Protein AF-A0A1H7VQX6-F1 (afdb_monomer)

Sequence (81 aa):
RDCLFSVTEPTPGRLVETDANSSMVITWTVTPAGEGKAKVVIETTWTGAGGIGGFFERTFAPKGLNRIHDEVLGRLATAVA

InterPro domains:
  IPR019587 Polyketide cyclase/dehydrase [PF10604] (7-80)

Mean predicted aligned error: 6.83 Å

Secondary structure (DSSP, 8-state):
----EEEEEEETTEEEEEETTSS-EEEEEEEE-STT-EEEEEEEE-PPPSSTT--STTTHHHHHHHHHHHHHHHHHHHH--

Organism: Streptacidiphilus jiangxiensis (NCBI:txid235985)

Radius of gyration: 14.79 Å; Cα contacts (8 Å, |Δi|>4): 90; chains: 1; bounding box: 28×22×43 Å

Structure (mmCIF, N/CA/C/O backbone):
data_AF-A0A1H7VQX6-F1
#
_entry.id   AF-A0A1H7VQX6-F1
#
loop_
_atom_site.group_PDB
_atom_site.id
_atom_site.type_symbol
_atom_site.label_atom_id
_atom_site.label_alt_id
_atom_site.label_comp_id
_atom_site.label_asym_id
_atom_site.label_entity_id
_atom_site.label_seq_id
_atom_site.pdbx_PDB_ins_code
_atom_site.Cartn_x
_atom_site.Cartn_y
_atom_site.Cartn_z
_atom_site.occupancy
_atom_site.B_iso_or_equiv
_atom_site.auth_seq_id
_atom_site.auth_comp_id
_atom_site.auth_asym_id
_atom_site.auth_atom_id
_atom_site.pdbx_PDB_model_num
ATOM 1 N N . ARG A 1 1 ? 8.647 -15.475 -10.870 1.00 63.81 1 ARG A N 1
ATOM 2 C CA . ARG A 1 1 ? 9.691 -14.510 -10.457 1.00 63.81 1 ARG A CA 1
ATOM 3 C C . ARG A 1 1 ? 9.380 -14.133 -9.023 1.00 63.81 1 ARG A C 1
ATOM 5 O O . ARG A 1 1 ? 8.198 -13.999 -8.727 1.00 63.81 1 ARG A O 1
ATOM 12 N N . ASP A 1 2 ? 10.387 -14.024 -8.169 1.00 81.50 2 ASP A N 1
ATOM 13 C CA . ASP A 1 2 ? 10.173 -13.779 -6.743 1.00 81.50 2 ASP A CA 1
ATOM 14 C C . ASP A 1 2 ? 9.785 -12.320 -6.487 1.00 81.50 2 ASP A C 1
ATOM 16 O O . ASP A 1 2 ? 10.344 -11.407 -7.098 1.00 81.50 2 ASP A O 1
ATOM 20 N N . CYS A 1 3 ? 8.825 -12.112 -5.587 1.00 77.69 3 CYS A N 1
ATOM 21 C CA . CYS A 1 3 ? 8.437 -10.795 -5.094 1.00 77.69 3 CYS A CA 1
ATOM 22 C C . CYS A 1 3 ? 9.363 -10.416 -3.934 1.00 77.69 3 CYS A C 1
ATOM 24 O O . CYS A 1 3 ? 9.118 -10.795 -2.791 1.00 77.69 3 CYS A O 1
ATOM 26 N N . LEU A 1 4 ? 10.449 -9.708 -4.239 1.00 91.38 4 LEU A N 1
ATOM 27 C CA . LEU A 1 4 ? 11.433 -9.273 -3.250 1.00 91.38 4 LEU A CA 1
ATOM 28 C C . LEU A 1 4 ? 11.137 -7.832 -2.840 1.00 91.38 4 LEU A C 1
ATOM 30 O O . LEU A 1 4 ? 11.528 -6.904 -3.539 1.00 91.38 4 LEU A O 1
ATOM 34 N N . PHE A 1 5 ? 10.455 -7.659 -1.710 1.00 92.38 5 PHE A N 1
ATOM 35 C CA . PHE A 1 5 ? 10.111 -6.346 -1.168 1.00 92.38 5 PHE A CA 1
ATOM 36 C C . PHE A 1 5 ? 10.848 -6.079 0.142 1.00 92.38 5 PHE A C 1
ATOM 38 O O . PHE A 1 5 ? 10.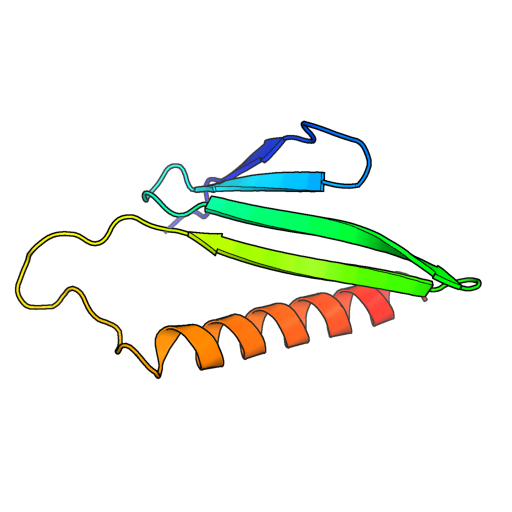937 -6.956 1.003 1.00 92.38 5 PHE A O 1
ATOM 45 N N . SER A 1 6 ? 11.336 -4.852 0.313 1.00 96.38 6 SER A N 1
ATOM 46 C CA . SER A 1 6 ? 11.678 -4.309 1.628 1.00 96.38 6 SER A CA 1
ATOM 47 C C . SER A 1 6 ? 10.540 -3.418 2.119 1.00 96.38 6 SER A C 1
ATOM 49 O O . SER A 1 6 ? 9.972 -2.650 1.343 1.00 96.38 6 SER A O 1
ATOM 51 N N . VAL A 1 7 ? 10.196 -3.527 3.404 1.00 97.38 7 VAL A N 1
ATOM 52 C CA . VAL A 1 7 ? 9.125 -2.739 4.031 1.00 97.38 7 VAL A CA 1
ATOM 53 C C . VAL A 1 7 ? 9.712 -1.911 5.163 1.00 97.38 7 VAL A C 1
ATOM 55 O O . VAL A 1 7 ? 10.449 -2.428 6.001 1.00 97.38 7 VAL A O 1
ATOM 58 N N . THR A 1 8 ? 9.387 -0.622 5.187 1.00 98.31 8 THR A N 1
ATOM 59 C CA . THR A 1 8 ? 9.764 0.298 6.268 1.00 98.31 8 THR A CA 1
ATOM 60 C C . THR A 1 8 ? 8.541 1.038 6.792 1.00 98.31 8 THR A C 1
ATOM 62 O O . THR A 1 8 ? 7.571 1.221 6.060 1.00 98.31 8 THR A O 1
ATOM 65 N N . GLU A 1 9 ? 8.596 1.491 8.044 1.00 98.25 9 GLU A N 1
ATOM 66 C CA . GLU A 1 9 ? 7.595 2.378 8.646 1.00 98.25 9 GLU A CA 1
ATOM 67 C C . GLU A 1 9 ? 8.270 3.702 9.046 1.00 98.25 9 GLU A C 1
ATOM 69 O O . GLU A 1 9 ? 8.682 3.868 10.194 1.00 98.25 9 GLU A O 1
ATOM 74 N N . PRO A 1 10 ? 8.482 4.645 8.108 1.00 97.62 10 PRO A N 1
ATOM 75 C CA . PRO A 1 10 ? 9.156 5.913 8.410 1.00 97.62 10 PRO A CA 1
ATOM 76 C C . PRO A 1 10 ? 8.420 6.768 9.450 1.00 97.62 10 PRO A C 1
ATOM 78 O O . PRO A 1 10 ? 9.045 7.561 10.151 1.00 97.62 10 PRO A O 1
ATOM 81 N N . THR A 1 11 ? 7.097 6.631 9.540 1.00 97.44 11 THR A N 1
ATOM 82 C CA . THR A 1 11 ? 6.257 7.276 10.555 1.00 97.44 11 THR A CA 1
ATOM 83 C C . THR A 1 11 ? 5.112 6.338 10.931 1.00 97.44 11 THR A C 1
ATOM 85 O O . THR A 1 11 ? 4.663 5.609 10.046 1.00 97.44 11 THR A O 1
ATOM 88 N N . PRO A 1 12 ? 4.571 6.402 12.163 1.00 97.56 12 PRO A N 1
ATOM 89 C CA . PRO A 1 12 ? 3.462 5.546 12.580 1.00 97.56 12 PRO A CA 1
ATOM 90 C C . PRO A 1 12 ? 2.300 5.552 11.582 1.00 97.56 12 PRO A C 1
ATOM 92 O O . PRO A 1 12 ? 1.804 6.616 11.205 1.00 97.56 12 PRO A O 1
ATOM 95 N N . GLY A 1 13 ? 1.883 4.366 11.142 1.00 96.75 13 GLY A N 1
ATOM 96 C CA . GLY A 1 13 ? 0.790 4.197 10.184 1.00 96.75 13 GLY A CA 1
ATOM 97 C C . GLY A 1 13 ? 1.153 4.524 8.734 1.00 96.75 13 GLY A C 1
ATOM 98 O O . GLY A 1 13 ? 0.270 4.500 7.882 1.00 96.75 13 GLY A O 1
ATOM 99 N N . ARG A 1 14 ? 2.422 4.808 8.415 1.00 98.12 14 ARG A N 1
ATOM 100 C CA . ARG A 1 14 ? 2.897 4.967 7.035 1.00 98.12 14 ARG A CA 1
ATOM 101 C C . ARG A 1 14 ? 3.898 3.872 6.706 1.00 98.12 14 ARG A C 1
ATOM 103 O O . ARG A 1 14 ? 5.039 3.953 7.143 1.00 98.12 14 ARG A O 1
ATOM 110 N N . LEU A 1 15 ? 3.492 2.897 5.901 1.00 98.31 15 LEU A N 1
ATOM 111 C CA . LEU A 1 15 ? 4.360 1.824 5.417 1.00 98.31 15 LEU A CA 1
ATOM 112 C C . LEU A 1 15 ? 4.848 2.145 4.006 1.00 98.31 15 LEU A C 1
ATOM 114 O O . LEU A 1 15 ? 4.079 2.623 3.175 1.00 98.31 15 LEU A O 1
ATOM 118 N N . VAL A 1 16 ? 6.118 1.874 3.729 1.00 98.19 16 VAL 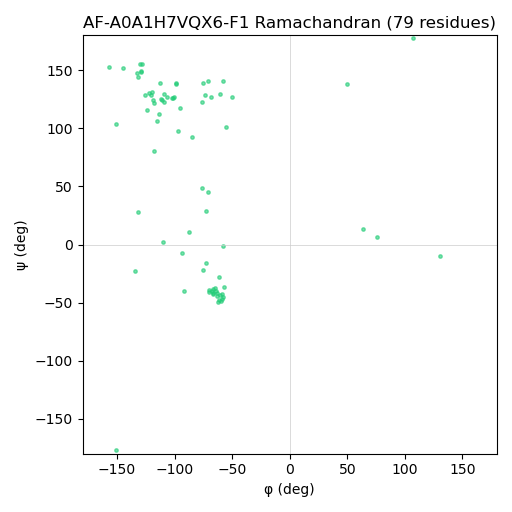A N 1
ATOM 119 C CA . VAL A 1 16 ? 6.723 2.032 2.404 1.00 98.19 16 VAL A CA 1
ATOM 120 C C . VAL A 1 16 ? 7.325 0.702 1.985 1.00 98.19 16 VAL A C 1
ATOM 122 O O . VAL A 1 16 ? 8.269 0.222 2.614 1.00 98.19 16 VAL A O 1
ATOM 125 N N . GLU A 1 17 ? 6.780 0.134 0.917 1.00 97.19 17 GLU A N 1
ATOM 126 C CA . GLU A 1 17 ? 7.242 -1.092 0.278 1.00 97.19 17 GLU A CA 1
ATOM 127 C C . GLU A 1 17 ? 8.048 -0.738 -0.972 1.00 97.19 17 GLU A C 1
ATOM 129 O O . GLU A 1 17 ? 7.568 -0.011 -1.842 1.00 97.19 17 GLU A O 1
ATOM 134 N N . THR A 1 18 ? 9.273 -1.245 -1.071 1.00 95.31 18 THR A N 1
ATOM 135 C CA . THR A 1 18 ? 10.151 -1.044 -2.232 1.00 95.31 18 THR A CA 1
ATOM 136 C C . THR A 1 18 ? 10.449 -2.387 -2.878 1.00 95.31 18 THR A C 1
ATOM 138 O O . THR A 1 18 ? 10.984 -3.282 -2.221 1.00 95.31 18 THR A O 1
ATOM 141 N N . ASP A 1 19 ? 10.109 -2.531 -4.158 1.00 91.31 19 ASP A N 1
ATOM 142 C CA . ASP A 1 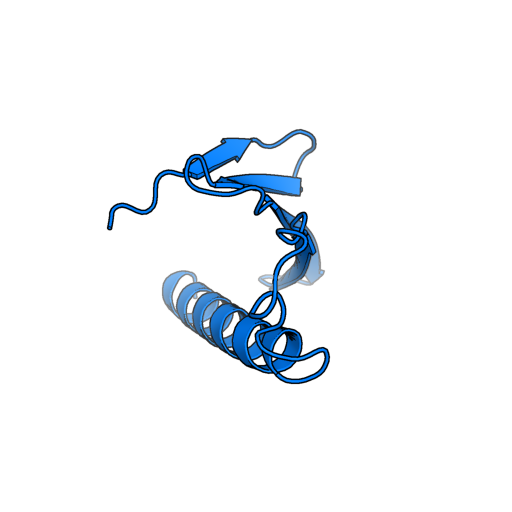19 ? 10.438 -3.726 -4.935 1.00 91.31 19 ASP A CA 1
ATOM 143 C C . ASP A 1 19 ? 11.920 -3.706 -5.327 1.00 91.31 19 ASP A C 1
ATOM 145 O O . ASP A 1 19 ? 12.382 -2.790 -6.000 1.00 91.31 19 ASP A O 1
ATOM 149 N N . ALA A 1 20 ? 12.676 -4.737 -4.956 1.00 90.56 20 ALA A N 1
ATOM 150 C CA . ALA A 1 20 ? 14.085 -4.865 -5.322 1.00 90.56 20 ALA A CA 1
ATOM 151 C C . ALA A 1 20 ? 14.292 -5.212 -6.810 1.00 90.56 20 ALA A C 1
ATOM 153 O O . ALA A 1 20 ? 15.400 -5.090 -7.330 1.00 90.56 20 ALA A O 1
ATOM 154 N N . ASN A 1 21 ? 13.245 -5.666 -7.505 1.00 86.81 21 ASN A N 1
ATOM 155 C CA . ASN A 1 21 ? 13.306 -6.060 -8.912 1.00 86.81 21 ASN A CA 1
ATOM 156 C C . ASN A 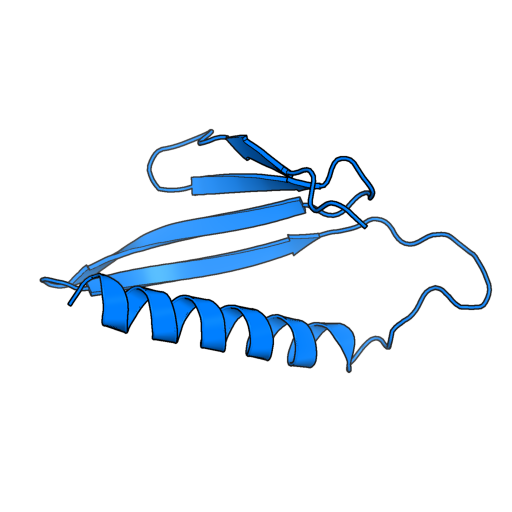1 21 ? 12.925 -4.945 -9.895 1.00 86.81 21 ASN A C 1
ATOM 158 O O . ASN A 1 21 ? 13.032 -5.158 -11.111 1.00 86.81 21 ASN A O 1
ATOM 162 N N . SER A 1 22 ? 12.449 -3.800 -9.403 1.00 83.56 22 SER A N 1
ATOM 163 C CA . SER A 1 22 ? 11.988 -2.676 -10.217 1.00 83.56 22 SER A CA 1
ATOM 164 C C . SER A 1 22 ? 12.182 -1.341 -9.489 1.00 83.56 22 SER A C 1
ATOM 166 O O . SER A 1 22 ? 12.742 -1.278 -8.405 1.00 83.56 22 SER A O 1
ATOM 168 N N . SER A 1 23 ? 11.739 -0.239 -10.095 1.00 85.31 23 SER A N 1
ATOM 169 C CA . SER A 1 23 ? 11.670 1.066 -9.422 1.00 85.31 23 SER A CA 1
ATOM 170 C C . SER A 1 23 ? 10.350 1.281 -8.668 1.00 85.31 23 SER A C 1
ATOM 172 O O . SER A 1 23 ? 10.013 2.423 -8.363 1.00 85.31 23 SER A O 1
ATOM 174 N N . MET A 1 24 ? 9.526 0.240 -8.512 1.00 88.62 24 MET A N 1
ATOM 175 C CA . MET A 1 24 ? 8.197 0.363 -7.923 1.00 88.62 24 MET A CA 1
ATOM 176 C C . MET A 1 24 ? 8.291 0.581 -6.412 1.00 88.62 24 MET A C 1
ATOM 178 O O . MET A 1 24 ? 8.934 -0.186 -5.697 1.00 88.62 24 MET A O 1
ATOM 182 N N . VAL A 1 25 ? 7.600 1.614 -5.938 1.00 92.75 25 VAL A N 1
ATOM 183 C CA . VAL A 1 25 ? 7.417 1.920 -4.519 1.00 92.75 25 VAL A CA 1
ATOM 184 C C . VAL A 1 25 ? 5.925 2.045 -4.238 1.00 92.75 25 VAL A C 1
ATOM 186 O O . VAL A 1 25 ? 5.234 2.805 -4.924 1.00 92.75 25 VAL A O 1
ATOM 189 N N . ILE A 1 26 ? 5.434 1.327 -3.228 1.00 94.50 26 ILE A N 1
ATOM 190 C CA . ILE A 1 26 ? 4.058 1.421 -2.727 1.00 94.50 26 ILE A CA 1
ATOM 191 C C . ILE A 1 26 ? 4.099 2.044 -1.334 1.00 94.50 26 ILE A C 1
ATOM 193 O O . ILE A 1 26 ? 4.779 1.551 -0.441 1.00 94.50 26 ILE A O 1
ATOM 197 N N . THR A 1 27 ? 3.375 3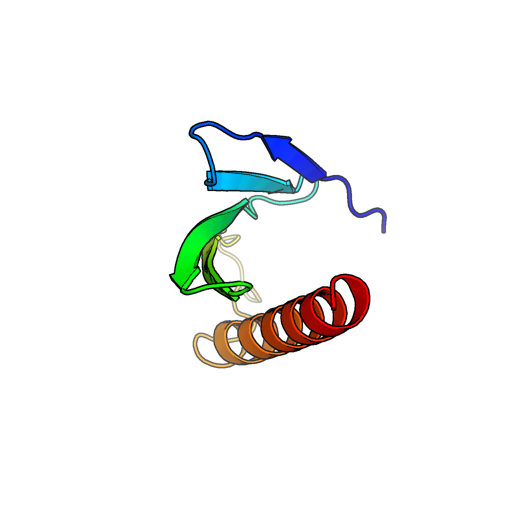.139 -1.140 1.00 97.50 27 THR A N 1
ATOM 198 C CA . THR A 1 27 ? 3.179 3.757 0.170 1.00 97.50 27 THR A CA 1
ATOM 199 C C . THR A 1 27 ? 1.761 3.497 0.644 1.00 97.50 27 THR A C 1
ATOM 201 O O . THR A 1 27 ? 0.800 3.830 -0.047 1.00 97.50 27 THR A O 1
ATOM 204 N N . TRP A 1 28 ? 1.637 2.956 1.849 1.00 98.12 28 TRP A N 1
ATOM 205 C CA . TRP A 1 28 ? 0.380 2.722 2.541 1.00 98.12 28 TRP A CA 1
ATOM 206 C C . TRP A 1 28 ? 0.273 3.705 3.698 1.00 98.12 28 TRP A C 1
ATOM 208 O O . TRP A 1 28 ? 1.136 3.725 4.570 1.00 98.12 28 TRP A O 1
ATOM 218 N N . THR A 1 29 ? -0.784 4.508 3.729 1.00 98.31 29 THR A N 1
ATOM 219 C CA . THR A 1 29 ? -1.080 5.408 4.849 1.00 98.31 29 THR A CA 1
ATOM 220 C C . THR A 1 29 ? -2.363 4.954 5.529 1.00 98.31 29 THR A C 1
ATOM 222 O O . THR A 1 29 ? -3.445 5.046 4.950 1.00 98.31 29 THR A O 1
ATOM 225 N N . VAL A 1 30 ? -2.242 4.466 6.758 1.00 97.69 30 VAL A N 1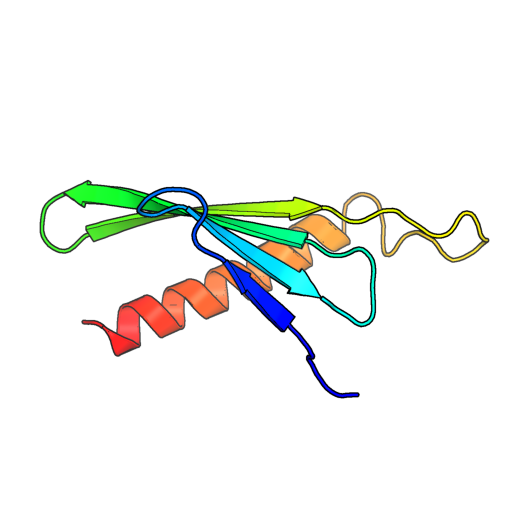
ATOM 226 C CA . VAL A 1 30 ? -3.328 3.957 7.593 1.00 97.69 30 VAL A CA 1
ATOM 227 C C . VAL A 1 30 ? -3.684 5.008 8.635 1.00 97.69 30 VAL A C 1
ATOM 229 O O . VAL A 1 30 ? -2.836 5.485 9.384 1.00 97.69 30 VAL A O 1
ATOM 232 N N . THR A 1 31 ? -4.959 5.372 8.696 1.00 97.81 31 THR A N 1
ATOM 233 C CA . THR A 1 31 ? -5.484 6.354 9.652 1.00 97.81 31 THR A CA 1
ATOM 234 C C . THR A 1 31 ? -6.745 5.819 10.326 1.00 97.81 31 THR A C 1
ATOM 236 O O . THR A 1 31 ? -7.499 5.079 9.688 1.00 97.81 31 THR A O 1
ATOM 239 N N . PRO A 1 32 ? -7.018 6.169 11.594 1.00 96.56 32 PRO A N 1
ATOM 240 C CA . PRO A 1 32 ? -8.277 5.808 12.242 1.00 96.56 32 PRO A CA 1
ATOM 241 C C . PRO A 1 32 ? -9.486 6.357 11.471 1.00 96.56 32 PRO A C 1
ATOM 243 O O . PRO A 1 32 ? -9.455 7.491 10.992 1.00 96.56 32 PRO A O 1
ATOM 246 N N . ALA A 1 33 ? -10.562 5.572 11.370 1.00 95.62 33 ALA A N 1
ATOM 247 C CA . ALA A 1 33 ? -11.796 5.958 10.672 1.00 95.62 33 ALA A CA 1
ATOM 248 C C . ALA A 1 33 ? -13.067 5.691 11.503 1.00 95.62 33 ALA A C 1
ATOM 250 O O . ALA A 1 33 ? -14.146 5.460 10.955 1.00 95.62 33 ALA A O 1
ATOM 251 N N . GLY A 1 34 ? -12.933 5.719 12.831 1.00 93.19 34 GLY A N 1
ATOM 252 C CA . GLY A 1 34 ? -13.975 5.352 13.790 1.00 93.19 34 GLY A CA 1
ATOM 253 C C . GLY A 1 34 ? -13.689 4.015 14.472 1.00 93.19 34 GLY A C 1
ATOM 254 O O . GLY A 1 34 ? -12.686 3.359 14.193 1.00 93.19 34 GLY A O 1
ATOM 255 N N . GLU A 1 35 ? -14.562 3.623 15.395 1.00 92.62 35 GLU A N 1
ATOM 256 C CA . GLU A 1 35 ? -14.394 2.392 16.170 1.00 92.62 35 GLU A CA 1
ATOM 257 C C . GLU A 1 35 ? -14.363 1.157 15.260 1.00 92.62 35 GLU A C 1
ATOM 259 O O . GLU A 1 35 ? -15.205 1.002 14.372 1.00 92.62 35 GLU A O 1
ATOM 264 N N . GLY A 1 36 ? -13.343 0.313 15.447 1.00 89.81 36 GLY A N 1
ATOM 265 C CA . GLY A 1 36 ? -13.125 -0.891 14.641 1.00 89.81 36 GLY A CA 1
ATOM 266 C C . GLY A 1 36 ? -12.834 -0.633 13.157 1.00 89.81 36 GLY A C 1
ATOM 267 O O . GLY A 1 36 ? -12.927 -1.560 12.357 1.00 89.81 36 GLY A O 1
ATOM 268 N N . LYS A 1 37 ? -12.524 0.610 12.753 1.00 94.38 37 LYS A N 1
ATOM 269 C CA . LYS A 1 37 ? -12.344 0.987 11.344 1.00 94.38 37 LYS A CA 1
ATOM 270 C C . LYS A 1 37 ? -11.066 1.779 11.117 1.00 94.38 37 LYS A C 1
ATOM 272 O O . LYS A 1 37 ? -10.696 2.661 11.892 1.00 94.38 37 LYS A O 1
ATOM 277 N N . ALA A 1 38 ? -10.449 1.532 9.969 1.00 96.06 38 ALA A N 1
ATOM 278 C CA . ALA A 1 38 ? -9.321 2.300 9.471 1.00 96.06 38 ALA A CA 1
ATOM 279 C C . ALA A 1 38 ? -9.570 2.738 8.026 1.00 96.06 38 ALA A C 1
ATOM 281 O O . ALA A 1 38 ? -10.233 2.050 7.250 1.00 96.06 38 ALA A O 1
ATOM 282 N N . LYS A 1 39 ? -9.015 3.892 7.666 1.00 96.69 39 LYS A N 1
ATOM 283 C CA . LYS A 1 39 ? -8.888 4.356 6.290 1.00 96.69 39 LYS A CA 1
ATOM 284 C C . LYS A 1 39 ? -7.465 4.081 5.832 1.00 96.69 39 LYS A C 1
ATOM 286 O O . LYS A 1 39 ? -6.519 4.531 6.476 1.00 96.69 39 LYS A O 1
ATOM 291 N N . VAL A 1 40 ? -7.337 3.400 4.700 1.00 97.62 40 VAL A N 1
ATOM 292 C CA . VAL A 1 40 ? -6.055 3.129 4.047 1.00 97.62 40 VAL A CA 1
ATOM 293 C C . VAL A 1 40 ? -5.999 3.915 2.740 1.00 97.62 40 VAL A C 1
ATOM 295 O O . VAL A 1 40 ? -6.911 3.824 1.921 1.00 97.62 40 VAL A O 1
ATOM 298 N N . VAL A 1 41 ? -4.955 4.719 2.561 1.00 96.75 41 VAL A N 1
ATOM 299 C CA . VAL A 1 41 ? -4.635 5.405 1.302 1.00 96.75 41 VAL A CA 1
ATOM 300 C C . VAL A 1 41 ? -3.389 4.754 0.722 1.00 96.75 41 VAL A C 1
ATOM 302 O O . VAL A 1 41 ? -2.405 4.587 1.439 1.00 96.75 41 VAL A O 1
ATOM 305 N N . ILE A 1 42 ? -3.441 4.380 -0.555 1.00 95.81 42 ILE A N 1
ATOM 306 C CA . ILE A 1 42 ? -2.366 3.655 -1.234 1.00 95.81 42 ILE A CA 1
ATOM 307 C C . ILE A 1 42 ? -1.867 4.508 -2.392 1.00 95.81 42 ILE A C 1
ATOM 309 O O . ILE A 1 42 ? -2.646 4.911 -3.255 1.00 95.81 42 ILE A O 1
ATOM 313 N N . GLU A 1 43 ? -0.569 4.776 -2.407 1.00 93.19 43 GLU A N 1
ATOM 314 C CA . GLU A 1 43 ? 0.108 5.527 -3.458 1.00 93.19 43 GLU A CA 1
ATOM 315 C C . GLU A 1 43 ? 1.182 4.640 -4.078 1.00 93.19 43 GLU A C 1
ATOM 317 O O . GLU A 1 43 ? 2.014 4.079 -3.369 1.00 93.19 43 GLU A O 1
ATOM 322 N N . THR A 1 44 ? 1.192 4.506 -5.401 1.00 89.06 44 THR A N 1
ATOM 323 C CA . THR A 1 44 ? 2.194 3.697 -6.099 1.00 89.06 44 THR A CA 1
ATOM 324 C C . THR A 1 44 ? 2.949 4.546 -7.105 1.00 89.06 44 THR A C 1
ATOM 326 O O . THR A 1 44 ? 2.342 5.245 -7.915 1.00 89.06 44 THR A O 1
ATOM 329 N N . THR A 1 45 ? 4.278 4.469 -7.070 1.00 86.75 45 THR A N 1
ATOM 330 C CA . THR A 1 45 ? 5.170 5.203 -7.976 1.00 86.75 45 THR A CA 1
ATOM 331 C C . THR A 1 45 ? 6.181 4.259 -8.614 1.00 86.75 45 THR A C 1
ATOM 333 O O . THR A 1 45 ? 6.561 3.256 -8.018 1.00 86.75 45 THR A O 1
ATOM 336 N N . TRP A 1 46 ? 6.595 4.553 -9.844 1.00 83.44 46 TRP A N 1
ATOM 337 C CA . TRP A 1 46 ? 7.674 3.857 -10.547 1.00 83.44 46 TRP A CA 1
ATOM 338 C C . TRP A 1 46 ? 8.254 4.773 -11.630 1.00 83.44 46 TRP A C 1
ATOM 340 O O . TRP A 1 46 ? 7.555 5.633 -12.167 1.00 83.44 46 TRP A O 1
ATOM 350 N N . THR A 1 47 ? 9.527 4.587 -11.979 1.00 69.06 47 THR A N 1
ATOM 351 C CA . THR A 1 47 ? 10.164 5.263 -13.117 1.00 69.06 47 THR A CA 1
ATOM 352 C C . THR A 1 47 ? 10.096 4.351 -14.342 1.00 69.06 47 THR A C 1
ATOM 354 O O . THR A 1 47 ? 10.618 3.240 -14.334 1.00 69.06 47 THR A O 1
ATOM 357 N N . GLY A 1 48 ? 9.411 4.789 -15.401 1.00 62.19 48 GLY A N 1
ATOM 358 C CA . GLY A 1 48 ? 9.280 4.013 -16.639 1.00 62.19 48 GLY A CA 1
ATOM 359 C C . GLY A 1 48 ? 10.593 3.931 -17.431 1.00 62.19 48 GLY A C 1
ATOM 360 O O . GLY A 1 48 ? 11.318 4.917 -17.537 1.00 62.19 48 GLY A O 1
ATOM 361 N N . ALA A 1 49 ? 10.887 2.770 -18.027 1.00 47.69 49 ALA A N 1
ATOM 362 C CA . ALA A 1 49 ? 11.960 2.625 -19.011 1.00 47.69 49 ALA A CA 1
ATOM 363 C C . ALA A 1 49 ? 11.587 3.386 -20.297 1.00 47.69 49 ALA A C 1
ATOM 365 O O . ALA A 1 49 ? 10.512 3.171 -20.853 1.00 47.69 49 ALA A O 1
ATOM 366 N N . GLY A 1 50 ? 12.458 4.268 -20.787 1.00 48.56 50 GLY A N 1
ATOM 367 C CA . GLY A 1 50 ? 12.221 5.103 -21.974 1.00 48.56 50 GLY A CA 1
ATOM 368 C C . GLY A 1 50 ? 12.213 4.371 -23.330 1.00 48.56 50 GLY A C 1
ATOM 369 O O . GLY A 1 50 ? 12.834 4.859 -24.266 1.00 48.56 50 GLY A O 1
ATOM 370 N N . GLY A 1 51 ? 11.546 3.219 -23.471 1.00 42.31 51 GLY A N 1
ATOM 371 C CA . GLY A 1 51 ? 11.515 2.415 -24.705 1.00 42.31 51 GLY A CA 1
ATOM 372 C C . GLY A 1 51 ? 10.110 2.002 -25.165 1.00 42.31 51 GLY A C 1
ATOM 373 O O . GLY A 1 51 ? 9.177 1.929 -24.368 1.00 42.31 51 GLY A O 1
ATOM 374 N N . ILE A 1 52 ? 9.975 1.736 -26.473 1.00 48.94 52 ILE A N 1
ATOM 375 C CA . ILE A 1 52 ? 8.757 1.320 -27.199 1.00 48.94 52 ILE A CA 1
ATOM 376 C C . ILE A 1 52 ? 8.172 0.053 -26.538 1.00 48.94 52 ILE A C 1
ATOM 378 O O . ILE A 1 52 ? 8.704 -1.039 -26.707 1.00 48.94 52 ILE A O 1
ATOM 382 N N . GLY A 1 53 ? 7.122 0.228 -25.723 1.00 47.19 53 GLY A N 1
ATOM 383 C CA . GLY A 1 53 ? 6.560 -0.779 -24.801 1.00 47.19 53 GLY A CA 1
ATOM 384 C C . GLY A 1 53 ? 6.348 -0.271 -23.359 1.00 47.19 53 GLY A C 1
ATOM 385 O O . GLY A 1 53 ? 5.695 -0.929 -22.555 1.00 47.19 53 GLY A O 1
ATOM 386 N N . GLY A 1 54 ? 6.860 0.922 -23.035 1.00 47.44 54 GLY A N 1
ATOM 387 C CA . GLY A 1 54 ? 6.875 1.559 -21.708 1.00 47.44 54 GLY A CA 1
ATOM 388 C C . GLY A 1 54 ? 5.545 2.115 -21.178 1.00 47.44 54 GLY A C 1
ATOM 389 O O . GLY A 1 54 ? 5.556 3.071 -20.406 1.00 47.44 54 GLY A O 1
ATOM 390 N N . PHE A 1 55 ? 4.405 1.536 -21.575 1.00 49.78 55 PHE A N 1
ATOM 391 C CA . PHE A 1 55 ? 3.065 1.913 -21.112 1.00 49.78 55 PHE A CA 1
ATOM 392 C C . PHE A 1 55 ? 2.114 0.696 -21.141 1.00 49.78 55 PHE A C 1
ATOM 394 O O . PHE A 1 55 ? 1.556 0.378 -22.186 1.00 49.78 55 PHE A O 1
ATOM 401 N N . PHE A 1 56 ? 1.806 0.084 -19.988 1.00 51.56 56 PHE A N 1
ATOM 402 C CA . PHE A 1 56 ? 0.541 -0.663 -19.788 1.00 51.56 56 PHE A CA 1
ATOM 403 C C . PHE A 1 56 ? -0.621 0.345 -19.587 1.00 51.56 56 PHE A C 1
ATOM 405 O O . PHE A 1 56 ? -1.367 0.308 -18.614 1.00 51.56 56 PHE A O 1
ATOM 412 N N . GLU A 1 57 ? -0.648 1.310 -20.515 1.00 50.06 57 GLU A N 1
ATOM 413 C CA . GLU A 1 57 ? -1.542 2.442 -20.786 1.00 50.06 57 GLU A CA 1
ATOM 414 C C . GLU A 1 57 ? -1.905 3.397 -19.631 1.00 50.06 57 GLU A C 1
ATOM 416 O O . GLU A 1 57 ? -2.243 3.015 -18.514 1.00 50.06 57 GLU A O 1
ATOM 421 N N . ARG A 1 58 ? -1.908 4.699 -19.951 1.00 55.19 58 ARG A N 1
ATOM 422 C CA . ARG A 1 58 ? -2.174 5.877 -19.088 1.00 55.19 58 ARG A CA 1
ATOM 423 C C . ARG A 1 58 ? -3.544 5.864 -18.402 1.00 55.19 58 ARG A C 1
ATOM 425 O O . ARG A 1 58 ? -3.862 6.761 -17.632 1.00 55.19 58 ARG A O 1
ATOM 432 N N . THR A 1 59 ? -4.328 4.829 -18.667 1.00 50.62 59 THR A N 1
ATOM 433 C CA . THR A 1 59 ? -5.682 4.568 -18.186 1.00 50.62 59 THR A CA 1
ATOM 434 C C . THR A 1 59 ? -5.889 3.126 -17.698 1.00 50.62 59 THR A C 1
ATOM 436 O O . THR A 1 59 ? -6.788 2.917 -16.881 1.00 50.62 59 THR A O 1
ATOM 439 N N . PHE A 1 60 ? -5.082 2.144 -18.127 1.00 49.06 60 PHE A N 1
ATOM 440 C CA . PHE A 1 60 ? -5.264 0.729 -17.762 1.00 49.06 60 PHE A CA 1
ATOM 441 C C . PHE A 1 60 ? -4.486 0.324 -16.507 1.00 49.06 60 PHE A C 1
ATOM 443 O O . PHE A 1 60 ? -5.051 -0.357 -15.648 1.00 49.06 60 PHE A O 1
ATOM 450 N N . ALA A 1 61 ? -3.252 0.807 -16.332 1.00 57.84 61 ALA A N 1
ATOM 451 C CA . ALA A 1 61 ? -2.470 0.550 -15.121 1.00 57.84 61 ALA A CA 1
ATOM 452 C C . ALA A 1 61 ? -3.155 1.041 -13.823 1.00 57.84 61 ALA A C 1
ATOM 454 O O . ALA A 1 61 ? -3.188 0.272 -12.862 1.00 57.84 61 ALA A O 1
ATOM 455 N N . PRO A 1 62 ? -3.782 2.240 -13.765 1.00 65.44 62 PRO A N 1
ATOM 456 C CA . PRO A 1 62 ? -4.422 2.714 -12.535 1.00 65.44 62 PRO A CA 1
ATOM 457 C C . PRO A 1 62 ? -5.637 1.874 -12.126 1.00 65.44 62 PRO A C 1
ATOM 459 O O . PRO A 1 62 ? -5.792 1.541 -10.958 1.00 65.44 62 PRO A O 1
ATOM 462 N N . LYS A 1 63 ? -6.498 1.485 -13.079 1.00 75.75 63 LYS A N 1
ATOM 463 C CA . LYS A 1 63 ? -7.704 0.698 -12.767 1.00 75.75 63 LYS A CA 1
ATOM 464 C C . LYS A 1 63 ? -7.373 -0.732 -12.351 1.00 75.75 63 LYS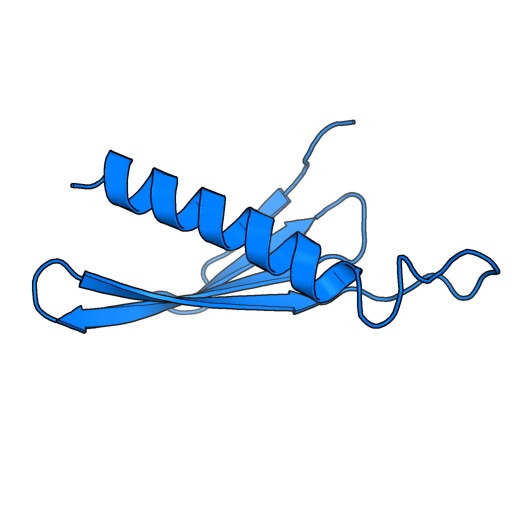 A C 1
ATOM 466 O O . LYS A 1 63 ? -7.990 -1.242 -11.420 1.00 75.75 63 LYS A O 1
ATOM 471 N N . GLY A 1 64 ? -6.413 -1.369 -13.025 1.00 81.56 64 GLY A N 1
ATOM 472 C CA . GLY A 1 64 ? -5.961 -2.712 -12.661 1.00 81.56 64 GLY A CA 1
ATOM 473 C C . GLY A 1 64 ? -5.332 -2.736 -11.270 1.00 81.56 64 GLY A C 1
ATOM 474 O O . GLY A 1 64 ? -5.676 -3.585 -10.452 1.00 81.56 64 GLY A O 1
ATOM 475 N N . LEU A 1 65 ? -4.478 -1.755 -10.975 1.00 82.12 65 LEU A N 1
ATOM 476 C CA . LEU A 1 65 ? -3.823 -1.651 -9.679 1.00 82.12 65 LEU A CA 1
ATOM 477 C C . LEU A 1 65 ? -4.811 -1.317 -8.554 1.00 82.12 65 LEU A C 1
ATOM 479 O O . LEU A 1 65 ? -4.733 -1.922 -7.489 1.00 82.12 65 LEU A O 1
ATOM 483 N N . ASN A 1 66 ? -5.780 -0.430 -8.800 1.00 86.50 66 ASN A N 1
ATOM 484 C CA . ASN A 1 66 ? -6.860 -0.168 -7.847 1.00 86.50 66 ASN A CA 1
ATOM 485 C C . ASN A 1 66 ? -7.642 -1.446 -7.541 1.00 86.50 66 ASN A C 1
ATOM 487 O O . ASN A 1 66 ? -7.822 -1.776 -6.378 1.00 86.50 66 ASN A O 1
ATOM 491 N N . ARG A 1 67 ? -8.023 -2.218 -8.569 1.00 90.06 67 ARG A N 1
ATOM 492 C CA . ARG A 1 67 ? -8.737 -3.484 -8.370 1.00 90.06 67 ARG A CA 1
ATOM 493 C C . ARG A 1 67 ? -7.943 -4.464 -7.499 1.00 90.06 67 ARG A C 1
ATOM 495 O O . ARG A 1 67 ? -8.521 -5.087 -6.616 1.00 90.06 67 ARG A O 1
ATOM 502 N N . ILE A 1 68 ? -6.642 -4.614 -7.750 1.00 91.38 68 ILE A N 1
ATOM 503 C CA . ILE A 1 68 ? -5.781 -5.508 -6.961 1.00 91.38 68 ILE A CA 1
ATOM 504 C C . ILE A 1 68 ? -5.755 -5.059 -5.497 1.00 91.38 68 ILE A C 1
ATOM 506 O O . ILE A 1 68 ? -5.956 -5.875 -4.601 1.00 91.38 68 ILE A O 1
ATOM 510 N N . HIS A 1 69 ? -5.551 -3.766 -5.250 1.00 93.44 69 HIS A N 1
ATOM 511 C CA . HIS A 1 69 ? -5.521 -3.231 -3.893 1.00 93.44 69 HIS A CA 1
ATOM 512 C C . HIS A 1 69 ? -6.880 -3.321 -3.186 1.00 93.44 69 HIS A C 1
ATOM 514 O O . HIS A 1 69 ? -6.917 -3.662 -2.005 1.00 93.44 69 HIS A O 1
ATOM 520 N N . ASP A 1 70 ? -7.987 -3.100 -3.895 1.00 94.69 70 ASP A N 1
ATOM 521 C CA . ASP A 1 70 ? -9.339 -3.275 -3.357 1.00 94.69 70 ASP A CA 1
ATOM 522 C C . ASP A 1 70 ? -9.575 -4.730 -2.922 1.00 94.69 70 ASP A C 1
ATOM 524 O O . ASP A 1 70 ? -10.090 -4.984 -1.832 1.00 94.69 70 ASP A O 1
ATOM 528 N N . GLU A 1 71 ? -9.153 -5.704 -3.736 1.00 96.56 71 GLU A N 1
ATOM 529 C CA . GLU A 1 71 ? -9.241 -7.124 -3.384 1.00 96.56 71 GLU A CA 1
ATOM 530 C C . GLU A 1 71 ? -8.361 -7.471 -2.169 1.00 96.56 71 GLU A C 1
ATOM 532 O O . GLU A 1 71 ? -8.794 -8.228 -1.295 1.00 96.56 71 GLU A O 1
ATOM 537 N N . VAL A 1 72 ? -7.153 -6.902 -2.071 1.00 95.81 72 VAL A N 1
ATOM 538 C CA . VAL A 1 72 ? -6.266 -7.067 -0.904 1.00 95.81 72 VAL A CA 1
ATOM 539 C C . VAL A 1 72 ? -6.915 -6.502 0.359 1.00 95.81 72 VAL A C 1
ATOM 541 O O . VAL A 1 72 ? -6.997 -7.210 1.364 1.00 95.81 72 VAL A O 1
ATOM 544 N N . LEU A 1 73 ? -7.427 -5.269 0.316 1.00 96.31 73 LEU A N 1
ATOM 545 C CA . LEU A 1 73 ? -8.079 -4.633 1.463 1.00 96.31 73 LEU A CA 1
ATOM 546 C C . LEU A 1 73 ? -9.365 -5.359 1.873 1.00 96.31 73 LEU A C 1
ATOM 548 O O . LEU A 1 73 ? -9.618 -5.507 3.066 1.00 96.31 73 LEU A O 1
ATOM 552 N N . GLY A 1 74 ? -10.150 -5.869 0.920 1.00 96.62 74 GLY A N 1
ATOM 553 C CA . GLY A 1 74 ? -11.340 -6.671 1.215 1.00 96.62 74 GLY A CA 1
ATOM 554 C C . GLY A 1 74 ? -11.009 -7.983 1.934 1.00 96.62 74 GLY A C 1
ATOM 555 O O . GLY A 1 74 ? -11.673 -8.357 2.906 1.00 96.62 74 GLY A O 1
ATOM 556 N N . ARG A 1 75 ? -9.941 -8.669 1.507 1.00 97.25 75 ARG A N 1
ATOM 557 C CA . ARG A 1 75 ? -9.445 -9.874 2.192 1.00 97.25 75 ARG A CA 1
ATOM 558 C C . ARG A 1 75 ? -8.891 -9.552 3.572 1.00 97.25 75 ARG A C 1
ATOM 560 O O . ARG A 1 75 ? -9.187 -10.283 4.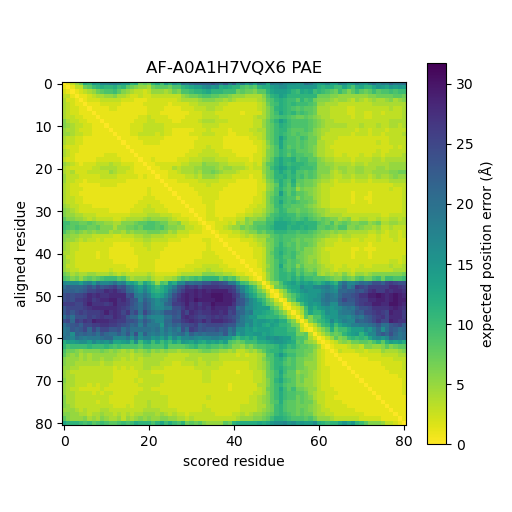511 1.00 97.25 75 ARG A O 1
ATOM 567 N N . LEU A 1 76 ? -8.139 -8.460 3.706 1.00 95.88 76 LEU A N 1
ATOM 568 C CA . LEU A 1 76 ? -7.629 -8.009 4.997 1.00 95.88 76 LEU A CA 1
ATOM 569 C C . LEU A 1 76 ? -8.779 -7.720 5.963 1.00 95.88 76 LEU A C 1
ATOM 571 O O . LEU A 1 76 ? -8.772 -8.249 7.065 1.00 95.88 76 LEU A O 1
ATOM 575 N N . ALA A 1 77 ? -9.791 -6.964 5.528 1.00 94.06 77 ALA A N 1
ATOM 576 C CA . ALA A 1 77 ? -10.974 -6.668 6.332 1.00 94.06 77 ALA A CA 1
ATOM 577 C C . ALA A 1 77 ? -11.692 -7.943 6.802 1.00 94.06 77 ALA A C 1
ATOM 579 O O . ALA A 1 77 ? -12.163 -7.992 7.929 1.00 94.06 77 ALA A O 1
ATOM 580 N N . THR A 1 78 ? -11.733 -8.984 5.966 1.00 95.88 78 THR A N 1
ATOM 581 C CA . THR A 1 78 ? -12.292 -10.293 6.344 1.00 95.88 78 THR A CA 1
ATOM 582 C C . THR A 1 78 ? -11.411 -11.028 7.356 1.00 95.88 78 THR A C 1
ATOM 584 O O . THR A 1 78 ? -11.925 -11.682 8.253 1.00 95.88 78 THR A O 1
ATOM 587 N N . ALA A 1 79 ? -10.087 -10.946 7.213 1.00 95.56 79 ALA A N 1
ATOM 588 C CA . ALA A 1 79 ? -9.135 -11.654 8.067 1.00 95.56 79 ALA A CA 1
ATOM 589 C C . ALA A 1 79 ? -8.981 -11.040 9.470 1.00 95.56 79 ALA A C 1
ATOM 591 O O . ALA A 1 79 ? -8.516 -11.730 10.373 1.00 95.56 79 ALA A O 1
ATOM 592 N N . VAL A 1 80 ? -9.323 -9.757 9.637 1.00 91.56 80 VAL A N 1
ATOM 593 C CA . VAL A 1 80 ? -9.187 -9.013 10.906 1.00 91.56 80 VAL A CA 1
ATOM 594 C C . VAL A 1 80 ? -10.525 -8.676 11.575 1.00 91.56 80 VAL A C 1
ATOM 596 O O . VAL A 1 80 ? -10.520 -7.976 12.587 1.00 91.56 80 VAL A O 1
ATOM 599 N N . ALA A 1 81 ? -11.645 -9.118 10.994 1.00 81.25 81 ALA A N 1
ATOM 600 C CA . ALA A 1 81 ? -12.982 -9.006 11.582 1.00 81.25 81 ALA A CA 1
ATOM 601 C C . ALA A 1 81 ? -13.168 -10.002 12.734 1.00 81.25 81 ALA A C 1
ATOM 603 O O . ALA A 1 81 ? -13.820 -9.608 13.727 1.00 81.25 81 ALA A O 1
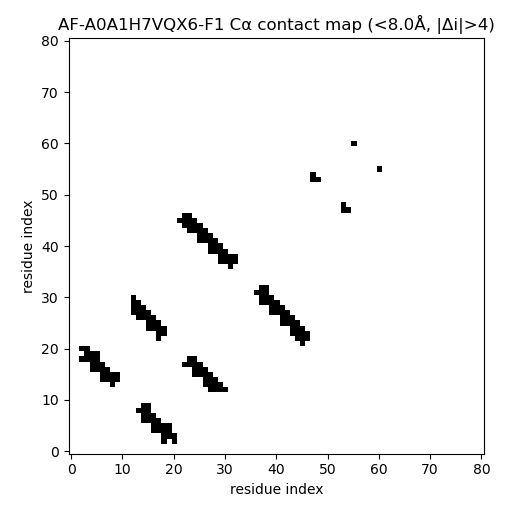#

Solvent-accessible surface area (backbone atoms only — not comparable to full-atom values): 4964 Å² total; per-residue (Å²): 132,86,89,51,66,51,77,45,66,90,45,94,51,32,38,41,36,37,36,76,88,53,65,41,35,42,38,39,39,51,42,85,61,60,89,100,37,68,43,78,47,80,47,77,48,64,73,74,62,98,51,102,79,60,61,74,44,104,68,50,46,62,55,55,51,49,51,53,51,51,54,51,50,52,50,48,54,64,74,74,107

Foldseek 3Di:
DDFDWDWDPPDPQWIWIQGPVFQKIKIWHWDDDDPPDIDIDIDIDGDFDPDDVRDPDPPNVVVVVVVVVVVVVVVVSVVSD

pLDDT: mean 84.56, std 17.19, range [42.31, 98.31]

Nearest PDB structures (foldseek):
  5wox-assembly1_A  TM=7.698E-01  e=4.734E-04  Mycolicibacterium smegmatis MC2 155
  2zfd-assembly1_B  TM=6.611E-01  e=1.019E+00  Arabidopsis thaliana
  7ui9-assembly1_a  TM=4.338E-01  e=4.111E+00  Saccharomyces cerevisiae S288C
  5mk8-assembly2_B  TM=4.397E-01  e=6.937E+00  Clostridium botulinum
  4dch-assembly1_A  TM=2.891E-01  e=7.353E+00  Homo sapiens